Protein AF-A0A847YAA7-F1 (afdb_monomer_lite)

pLDDT: mean 71.03, std 25.68, range [24.06, 97.75]

Secondary structure (DSSP, 8-state):
-----------------SSHHHHHHHHHHHHHHHHSS-GGG----EEEEEEEEPP---S----HHHH-SS---S-------------TT----S---PPPHHHHHHHHHHHHHHHHHHHHH---EEEEEEEEETTEEEEEEEE-

Radius of gyration: 17.89 Å; chains: 1; bounding box: 41×43×52 Å

Structure (mmCIF, N/CA/C/O backbone):
data_AF-A0A847YAA7-F1
#
_entry.id   AF-A0A847YAA7-F1
#
loop_
_atom_site.group_PDB
_atom_site.id
_atom_site.type_symbol
_atom_site.label_atom_id
_atom_site.label_alt_id
_atom_site.label_comp_id
_atom_site.label_asym_id
_atom_site.label_entity_id
_atom_site.label_seq_id
_atom_site.pdbx_PDB_ins_code
_atom_site.Cartn_x
_atom_site.Cartn_y
_atom_site.Cartn_z
_atom_site.occupancy
_atom_site.B_iso_or_equiv
_atom_site.auth_seq_id
_atom_site.auth_comp_id
_atom_site.auth_asym_id
_atom_site.auth_atom_id
_atom_site.pdbx_PDB_model_num
ATOM 1 N N . ME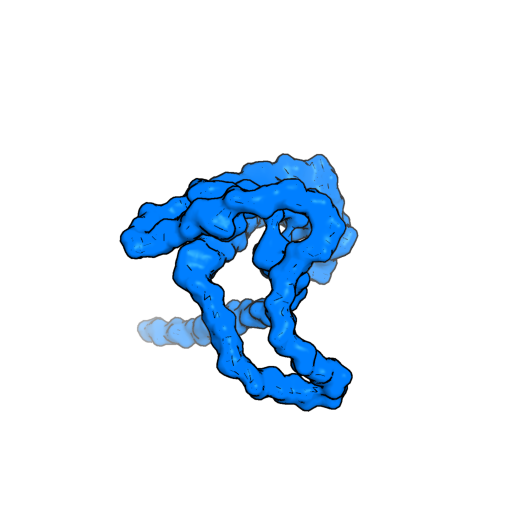T A 1 1 ? 5.261 -29.455 28.610 1.00 38.25 1 MET A N 1
ATOM 2 C CA . MET A 1 1 ? 4.381 -29.920 27.521 1.00 38.25 1 MET A CA 1
ATOM 3 C C . MET A 1 1 ? 3.957 -28.674 26.778 1.00 38.25 1 MET A C 1
ATOM 5 O O . MET A 1 1 ? 3.487 -27.759 27.439 1.00 38.25 1 MET A O 1
ATOM 9 N N . PHE A 1 2 ? 4.255 -28.576 25.488 1.00 29.44 2 PHE A N 1
ATOM 10 C CA . PHE A 1 2 ? 3.849 -27.444 24.661 1.00 29.44 2 PHE A CA 1
ATOM 11 C C . PHE A 1 2 ? 3.042 -27.984 23.486 1.00 29.44 2 PHE A C 1
ATOM 13 O O . PHE A 1 2 ? 3.309 -29.083 22.999 1.00 29.44 2 PHE A O 1
ATOM 20 N N . GLU A 1 3 ? 2.035 -27.219 23.103 1.00 33.38 3 GLU A N 1
ATOM 21 C CA . GLU A 1 3 ? 1.156 -27.470 21.974 1.00 33.38 3 GLU A CA 1
ATOM 22 C C . GLU A 1 3 ? 1.471 -26.396 20.938 1.00 33.38 3 GLU A C 1
ATOM 24 O O . GLU A 1 3 ? 1.531 -25.209 21.266 1.00 33.38 3 GLU A O 1
ATOM 29 N N . VAL A 1 4 ? 1.757 -26.820 19.711 1.00 46.53 4 VAL A N 1
ATOM 30 C CA . VAL A 1 4 ? 1.890 -25.902 18.582 1.00 46.53 4 VAL A CA 1
ATOM 31 C C . VAL A 1 4 ? 0.484 -25.675 18.057 1.00 46.53 4 VAL A C 1
ATOM 33 O O . VAL A 1 4 ? -0.157 -26.612 17.589 1.00 46.53 4 VAL A O 1
ATOM 36 N N . ILE A 1 5 ? 0.008 -24.442 18.185 1.00 40.22 5 ILE A N 1
ATOM 37 C CA . ILE A 1 5 ? -1.260 -24.006 17.607 1.00 40.22 5 ILE A CA 1
ATOM 38 C C . ILE A 1 5 ? -1.028 -23.765 16.109 1.00 40.22 5 ILE A C 1
ATOM 40 O O . ILE A 1 5 ? 0.001 -23.209 15.713 1.00 40.22 5 ILE A O 1
ATOM 44 N N . ASP A 1 6 ? -1.979 -24.226 15.300 1.00 43.19 6 ASP A N 1
ATOM 45 C CA . ASP A 1 6 ? -1.992 -24.136 13.841 1.00 43.19 6 ASP A CA 1
ATOM 46 C C . ASP A 1 6 ? -1.665 -22.717 13.337 1.00 43.19 6 ASP A C 1
ATOM 48 O O . ASP A 1 6 ? -2.256 -21.730 13.775 1.00 43.19 6 ASP A O 1
ATOM 52 N N . HIS A 1 7 ? -0.725 -22.621 12.394 1.00 54.31 7 HIS A N 1
ATOM 53 C CA . HIS A 1 7 ? -0.316 -21.388 11.701 1.00 54.31 7 HIS A CA 1
ATOM 54 C C . HIS A 1 7 ? -1.242 -21.048 10.512 1.00 54.31 7 HIS A C 1
ATOM 56 O O . HIS A 1 7 ? -0.829 -20.405 9.554 1.00 54.31 7 HIS A O 1
ATOM 62 N N . THR A 1 8 ? -2.503 -21.481 10.522 1.00 46.12 8 THR A N 1
ATOM 63 C CA . THR A 1 8 ? -3.432 -21.302 9.393 1.00 46.12 8 THR A CA 1
ATOM 64 C C . THR A 1 8 ? -4.100 -19.923 9.404 1.00 46.12 8 THR A C 1
ATOM 66 O O . THR A 1 8 ? -5.313 -19.819 9.580 1.00 46.12 8 THR A O 1
ATOM 69 N N . ALA A 1 9 ? -3.312 -18.860 9.233 1.00 48.81 9 ALA A N 1
ATOM 70 C CA . ALA A 1 9 ? -3.803 -17.488 9.048 1.00 48.81 9 ALA A CA 1
ATOM 71 C C . ALA A 1 9 ? -3.503 -16.927 7.646 1.00 48.81 9 ALA A C 1
ATOM 73 O O . ALA A 1 9 ? -3.635 -15.726 7.420 1.00 48.81 9 ALA A O 1
ATOM 74 N N . ASP A 1 10 ? -3.132 -17.777 6.688 1.00 63.91 10 ASP A N 1
ATOM 75 C CA . ASP A 1 10 ? -2.823 -17.337 5.329 1.00 63.91 10 ASP A CA 1
ATOM 76 C C . ASP A 1 10 ? -4.116 -17.133 4.527 1.00 63.91 10 ASP A C 1
ATOM 78 O O . ASP A 1 10 ? -4.528 -17.961 3.709 1.00 63.91 10 ASP A O 1
ATOM 82 N N . ILE A 1 11 ? -4.794 -16.010 4.773 1.00 68.00 11 ILE A N 1
ATOM 83 C CA . ILE A 1 11 ? -5.797 -15.502 3.839 1.00 68.00 11 ILE A CA 1
ATOM 84 C C . ILE A 1 11 ? -5.038 -14.904 2.654 1.00 68.00 11 ILE A C 1
ATOM 86 O O . ILE A 1 11 ? -4.415 -13.851 2.750 1.00 68.00 11 ILE A O 1
ATOM 90 N N . GLY A 1 12 ? -5.085 -15.597 1.519 1.00 70.75 12 GLY A N 1
ATOM 91 C CA . GLY A 1 12 ? -4.521 -15.109 0.266 1.00 70.75 12 GLY A CA 1
ATOM 92 C C . GLY A 1 12 ? -5.502 -14.207 -0.481 1.00 70.75 12 GLY A C 1
ATOM 93 O O . GLY A 1 12 ? -6.637 -14.603 -0.753 1.00 70.75 12 GLY A O 1
ATOM 94 N N . LEU A 1 13 ? -5.051 -13.020 -0.885 1.00 75.94 13 LEU A N 1
ATOM 95 C CA . LEU A 1 13 ? -5.795 -12.147 -1.790 1.00 75.94 13 LEU A CA 1
ATOM 96 C C . LEU A 1 13 ? -5.439 -12.458 -3.245 1.00 75.94 13 LEU A C 1
ATOM 98 O O . LEU A 1 13 ? -4.269 -12.534 -3.619 1.00 75.94 13 LEU A O 1
ATOM 102 N N . ARG A 1 14 ? -6.459 -12.600 -4.099 1.00 82.31 14 ARG A N 1
ATOM 103 C CA . ARG A 1 14 ? -6.277 -12.625 -5.555 1.00 82.31 14 ARG A CA 1
ATOM 104 C C . ARG A 1 14 ? -6.695 -11.282 -6.128 1.00 82.31 14 ARG A C 1
ATOM 106 O O . ARG A 1 14 ? -7.883 -11.033 -6.306 1.00 82.31 14 ARG A O 1
ATOM 113 N N . ILE A 1 15 ? -5.707 -10.471 -6.472 1.00 83.25 15 ILE A N 1
ATOM 114 C CA . ILE A 1 15 ? -5.918 -9.128 -7.004 1.00 83.25 15 ILE A CA 1
ATOM 115 C C . ILE A 1 15 ? -5.824 -9.137 -8.530 1.00 83.25 15 ILE A C 1
ATOM 117 O O . ILE A 1 15 ? -5.032 -9.872 -9.127 1.00 83.25 15 ILE A O 1
ATOM 121 N N . ARG A 1 16 ? -6.659 -8.324 -9.178 1.00 81.88 16 ARG A N 1
ATOM 122 C CA . ARG A 1 16 ? -6.606 -8.062 -10.618 1.00 81.88 16 ARG A CA 1
ATOM 123 C C . ARG A 1 16 ? -6.685 -6.560 -10.831 1.00 81.88 16 ARG A C 1
ATOM 125 O O . ARG A 1 16 ? -7.594 -5.929 -10.316 1.00 81.88 16 ARG A O 1
ATOM 132 N N . ALA A 1 17 ? -5.784 -6.024 -11.641 1.00 83.25 17 ALA A N 1
ATOM 133 C CA . ALA A 1 17 ? -5.772 -4.613 -11.996 1.00 83.25 17 ALA A CA 1
ATOM 134 C C . ALA A 1 17 ? -5.331 -4.425 -13.451 1.00 83.25 17 ALA A C 1
ATOM 136 O O . ALA A 1 17 ? -4.700 -5.303 -14.044 1.00 83.25 17 ALA A O 1
ATOM 137 N N . ALA A 1 18 ? -5.674 -3.274 -14.031 1.00 83.25 18 ALA A N 1
ATOM 138 C CA . ALA A 1 18 ? -5.286 -2.921 -15.398 1.00 83.25 18 ALA A CA 1
ATOM 139 C C . ALA A 1 18 ? -3.832 -2.423 -15.507 1.00 83.25 18 ALA A C 1
ATOM 141 O O . ALA A 1 18 ? -3.268 -2.412 -16.603 1.00 83.25 18 ALA A O 1
ATOM 142 N N . THR A 1 19 ? -3.237 -1.997 -14.390 1.00 84.69 19 THR A N 1
ATOM 143 C CA . THR A 1 19 ? -1.860 -1.496 -14.301 1.00 84.69 19 THR A CA 1
ATOM 144 C C . THR A 1 19 ? -1.183 -2.018 -13.038 1.00 84.69 19 THR A C 1
ATOM 146 O O . THR A 1 19 ? -1.855 -2.489 -12.117 1.00 84.69 19 THR A O 1
ATOM 149 N N . LEU A 1 20 ? 0.148 -1.938 -12.991 1.00 85.75 20 LEU A N 1
ATOM 150 C CA . LEU A 1 20 ? 0.922 -2.359 -11.826 1.00 85.75 20 LEU A CA 1
ATOM 151 C C . LEU A 1 20 ? 0.655 -1.448 -10.619 1.00 85.75 20 LEU A C 1
ATOM 153 O O . LEU A 1 20 ? 0.517 -1.935 -9.505 1.00 85.75 20 LEU A O 1
ATOM 157 N N . GLU A 1 21 ? 0.489 -0.142 -10.836 1.00 89.19 21 GLU A N 1
ATOM 158 C CA . GLU A 1 21 ? 0.103 0.801 -9.781 1.00 89.19 21 GLU A CA 1
ATOM 159 C C . GLU A 1 21 ? -1.269 0.442 -9.214 1.00 89.19 21 GLU A C 1
ATOM 161 O O . GLU A 1 21 ? -1.452 0.419 -7.999 1.00 89.19 21 GLU A O 1
ATOM 166 N N . GLY A 1 22 ? -2.221 0.113 -10.095 1.00 87.62 22 GLY A N 1
ATOM 167 C CA . GLY A 1 22 ? -3.537 -0.366 -9.693 1.00 87.62 22 GLY A CA 1
ATOM 168 C C . GLY A 1 22 ? -3.439 -1.661 -8.891 1.00 87.62 22 GLY A C 1
ATOM 169 O O . GLY A 1 22 ? -4.140 -1.813 -7.905 1.00 87.62 22 GLY A O 1
ATOM 170 N N . LEU A 1 23 ? -2.522 -2.568 -9.240 1.00 90.25 23 LEU A N 1
ATOM 171 C CA . LEU A 1 23 ? -2.322 -3.810 -8.487 1.00 90.25 23 LEU A CA 1
ATOM 172 C C . LEU A 1 23 ? -1.944 -3.529 -7.025 1.00 90.25 23 LEU A C 1
ATOM 174 O O . LEU A 1 23 ? -2.480 -4.172 -6.128 1.00 90.25 23 LEU A O 1
ATOM 178 N N . PHE A 1 24 ? -1.058 -2.560 -6.784 1.00 94.12 24 PHE A N 1
ATOM 179 C CA . PHE A 1 24 ? -0.623 -2.173 -5.437 1.00 94.12 24 PHE A CA 1
ATOM 180 C C . PHE A 1 24 ? -1.727 -1.448 -4.655 1.00 94.12 24 PHE A C 1
ATOM 182 O O . PHE A 1 24 ? -1.842 -1.628 -3.442 1.00 94.12 24 PHE A O 1
ATOM 189 N N . GLN A 1 25 ? -2.544 -0.646 -5.344 1.00 95.44 25 GLN A N 1
ATOM 190 C CA . GLN A 1 25 ? -3.697 0.041 -4.751 1.00 95.44 25 GLN A CA 1
ATOM 191 C C . GLN A 1 25 ? -4.770 -0.965 -4.315 1.00 95.44 25 GLN A C 1
ATOM 193 O O . GLN A 1 25 ? -5.170 -0.973 -3.154 1.00 95.44 25 GLN A O 1
ATOM 198 N N . GLU A 1 26 ? -5.163 -1.867 -5.213 1.00 93.94 26 GLU A N 1
ATOM 199 C CA . GLU A 1 26 ? -6.170 -2.904 -4.959 1.00 93.94 26 GLU A CA 1
ATOM 200 C C . GLU A 1 26 ? -5.689 -3.927 -3.916 1.00 93.94 26 GLU A C 1
ATOM 202 O O . GLU A 1 26 ? -6.482 -4.444 -3.132 1.00 93.94 26 GLU A O 1
ATOM 207 N N . ALA A 1 27 ? -4.383 -4.214 -3.861 1.00 92.75 27 ALA A N 1
ATOM 208 C CA . ALA A 1 27 ? -3.810 -5.053 -2.811 1.00 92.75 27 ALA A CA 1
ATOM 209 C C . ALA A 1 27 ? -3.925 -4.400 -1.426 1.00 92.75 27 ALA A C 1
ATOM 211 O O . ALA A 1 27 ? -4.289 -5.080 -0.467 1.00 92.75 27 ALA A O 1
ATOM 212 N N . ALA A 1 28 ? -3.657 -3.093 -1.325 1.00 95.06 28 ALA A N 1
ATOM 213 C CA . ALA A 1 28 ? -3.816 -2.353 -0.077 1.00 95.06 28 ALA A CA 1
ATOM 214 C C . ALA A 1 28 ? -5.287 -2.292 0.357 1.00 95.06 28 ALA A C 1
ATOM 216 O O . ALA A 1 28 ? -5.595 -2.582 1.512 1.00 95.06 28 ALA A O 1
ATOM 217 N N . GLU A 1 29 ? -6.202 -1.991 -0.566 1.00 94.44 29 GLU A N 1
ATOM 218 C CA . GLU A 1 29 ? -7.641 -1.993 -0.288 1.00 94.44 29 GLU A CA 1
ATOM 219 C C . GLU A 1 29 ? -8.132 -3.379 0.152 1.00 94.44 29 GLU A C 1
ATOM 221 O O . GLU A 1 29 ? -8.778 -3.511 1.194 1.00 94.44 29 GLU A O 1
ATOM 226 N N . GLY A 1 30 ? -7.748 -4.427 -0.583 1.00 91.56 30 GLY A N 1
ATOM 227 C CA . GLY A 1 30 ? -8.048 -5.815 -0.243 1.00 91.56 30 GLY A CA 1
ATOM 228 C C . GLY A 1 30 ? -7.549 -6.191 1.150 1.00 91.56 30 GLY A C 1
ATOM 229 O O . GLY A 1 30 ? -8.296 -6.783 1.926 1.00 91.56 30 GLY A O 1
ATOM 230 N N . MET A 1 31 ? -6.324 -5.800 1.502 1.00 92.81 31 MET A N 1
ATOM 231 C CA . MET A 1 31 ? -5.770 -6.023 2.835 1.00 92.81 31 MET A CA 1
ATOM 232 C C . MET A 1 31 ? -6.612 -5.336 3.916 1.00 92.81 31 MET A C 1
ATOM 234 O O . MET A 1 31 ? -7.026 -5.999 4.863 1.00 92.81 31 MET A O 1
ATOM 238 N N . PHE A 1 32 ? -6.927 -4.045 3.770 1.00 93.62 32 PHE A N 1
ATOM 239 C CA . PHE A 1 32 ? -7.737 -3.333 4.764 1.00 93.62 32 PHE A CA 1
ATOM 240 C C . PHE A 1 32 ? -9.159 -3.885 4.880 1.00 93.62 32 PHE A C 1
ATOM 242 O O . PHE A 1 32 ? -9.670 -3.978 5.993 1.00 93.62 32 PHE A O 1
ATOM 249 N N . SER A 1 33 ? -9.766 -4.347 3.782 1.00 90.75 33 SER A N 1
ATOM 250 C CA . SER A 1 33 ? -11.081 -5.007 3.815 1.00 90.75 33 SER A CA 1
ATOM 251 C C . SER A 1 33 ? -11.119 -6.291 4.654 1.00 90.75 33 SER A C 1
ATOM 253 O O . SER A 1 33 ? -12.189 -6.700 5.093 1.00 90.75 33 SER A O 1
ATOM 255 N N . LEU A 1 34 ? -9.966 -6.931 4.889 1.00 89.56 34 LEU A N 1
ATOM 256 C CA . LEU A 1 34 ? -9.857 -8.094 5.774 1.00 89.56 34 LEU A CA 1
ATOM 257 C C . LEU A 1 34 ? -9.641 -7.696 7.240 1.00 89.56 34 LEU A C 1
ATOM 259 O O . LEU A 1 34 ? -9.889 -8.500 8.137 1.00 89.56 34 LEU A O 1
ATOM 263 N N . LEU A 1 35 ? -9.147 -6.480 7.485 1.00 89.38 35 LEU A N 1
ATOM 264 C CA . LEU A 1 35 ? -8.807 -5.982 8.818 1.00 89.38 35 LEU A CA 1
ATOM 265 C C . LEU A 1 35 ? -9.980 -5.283 9.509 1.00 89.38 35 LEU A C 1
ATOM 267 O O . LEU A 1 35 ? -10.011 -5.232 10.739 1.00 89.38 35 LEU A O 1
ATOM 271 N N . VAL A 1 36 ? -10.926 -4.735 8.741 1.00 90.50 36 VAL A N 1
ATOM 272 C CA . VAL A 1 36 ? -12.090 -4.008 9.267 1.00 90.50 36 VAL A CA 1
ATOM 273 C C . VAL A 1 36 ? -13.406 -4.599 8.776 1.00 90.50 36 VAL A C 1
ATOM 275 O O . VAL A 1 36 ? -13.467 -5.207 7.715 1.00 90.50 36 VAL A O 1
ATOM 278 N N . GLU A 1 37 ? -14.474 -4.401 9.552 1.00 88.69 37 GLU A N 1
ATOM 279 C CA . GLU A 1 37 ? -15.809 -4.922 9.225 1.00 88.69 37 GLU A CA 1
ATOM 280 C C . GLU A 1 37 ? -16.408 -4.252 7.981 1.00 88.69 37 GLU A C 1
ATOM 282 O O . GLU A 1 37 ? -16.974 -4.932 7.128 1.00 88.69 37 GLU A O 1
ATOM 287 N N . ASP A 1 38 ? -16.266 -2.927 7.862 1.00 90.69 38 ASP A N 1
ATOM 288 C CA . ASP A 1 38 ? -16.790 -2.169 6.726 1.00 90.69 38 ASP A CA 1
ATOM 289 C C . ASP A 1 38 ? -15.878 -0.993 6.353 1.00 90.69 38 ASP A C 1
ATOM 291 O O . ASP A 1 38 ? -15.894 0.074 6.975 1.00 90.69 38 ASP A O 1
ATOM 295 N N . LEU A 1 39 ? -15.107 -1.182 5.281 1.00 90.19 39 LEU A N 1
ATOM 296 C CA . LEU A 1 39 ? -14.186 -0.175 4.758 1.00 90.19 39 LEU A CA 1
ATOM 297 C C . LEU A 1 39 ? -14.906 1.049 4.163 1.00 90.19 39 LEU A C 1
ATOM 299 O O . LEU A 1 39 ? -14.320 2.125 4.063 1.00 90.19 39 LEU A O 1
ATOM 303 N N . THR A 1 40 ? -16.185 0.927 3.791 1.00 90.56 40 THR A N 1
ATOM 304 C CA . THR A 1 40 ? -16.957 2.035 3.203 1.00 90.56 40 THR A CA 1
ATOM 305 C C . THR A 1 40 ? -17.310 3.117 4.221 1.00 90.56 40 THR A C 1
ATOM 307 O O . THR A 1 40 ? -17.605 4.252 3.841 1.00 90.56 40 THR A O 1
ATOM 310 N N . THR A 1 41 ? -17.245 2.781 5.511 1.00 93.38 41 THR A N 1
ATOM 311 C CA . THR A 1 41 ? -17.500 3.718 6.611 1.00 93.38 41 THR A CA 1
ATOM 312 C C . THR A 1 41 ? -16.326 4.653 6.885 1.00 93.38 41 THR A C 1
ATOM 314 O O . THR A 1 41 ? -16.542 5.735 7.431 1.00 93.38 41 THR A O 1
ATOM 317 N N . VAL A 1 42 ? -15.119 4.266 6.460 1.00 94.38 42 VAL A N 1
ATOM 318 C CA . VAL A 1 42 ? -13.872 4.993 6.708 1.00 94.38 42 VAL A CA 1
ATOM 319 C C . VAL A 1 42 ? -13.850 6.298 5.920 1.00 94.38 42 VAL A C 1
ATOM 321 O O . VAL A 1 42 ? -14.024 6.324 4.697 1.00 94.38 42 VAL A O 1
ATOM 324 N N . ARG A 1 43 ? -13.603 7.415 6.594 1.00 93.69 43 ARG A N 1
ATOM 325 C CA . ARG A 1 43 ? -13.526 8.727 5.942 1.00 93.69 43 ARG A CA 1
ATOM 326 C C . ARG A 1 43 ? -12.118 9.035 5.457 1.00 93.69 43 ARG A C 1
ATOM 328 O O . ARG A 1 43 ? -11.127 8.649 6.049 1.00 93.69 43 ARG A O 1
ATOM 335 N N . GLU A 1 44 ? -12.023 9.777 4.359 1.00 95.62 44 GLU A N 1
ATOM 336 C CA . GLU A 1 44 ? -10.742 10.217 3.790 1.00 95.62 44 GLU A CA 1
ATOM 337 C C . GLU A 1 44 ? -10.316 11.577 4.374 1.00 95.62 44 GLU A C 1
ATOM 339 O O . GLU A 1 44 ? -10.084 12.534 3.633 1.00 95.62 44 GLU A O 1
ATOM 344 N N . GLU A 1 45 ? -10.284 11.697 5.703 1.00 93.81 45 GLU A N 1
ATOM 345 C CA . GLU A 1 45 ? -10.021 12.974 6.392 1.00 93.81 45 GLU A CA 1
ATOM 346 C C . GLU A 1 45 ? -8.523 13.277 6.511 1.00 93.81 45 GLU A C 1
ATO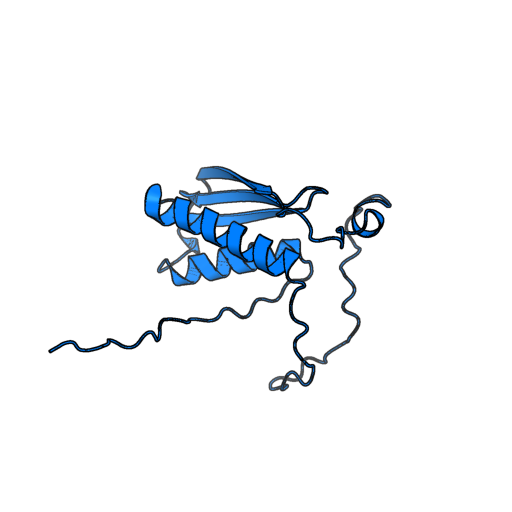M 348 O O . GLU A 1 45 ? -8.101 14.431 6.402 1.00 93.81 45 GLU A O 1
ATOM 353 N N . THR A 1 46 ? -7.711 12.236 6.674 1.00 94.00 46 THR A N 1
ATOM 354 C CA . THR A 1 46 ? -6.264 12.326 6.839 1.00 94.00 46 THR A CA 1
ATOM 355 C C . THR A 1 46 ? -5.563 11.675 5.655 1.00 94.00 46 THR A C 1
ATOM 357 O O . THR A 1 46 ? -5.890 10.563 5.246 1.00 94.00 46 THR A O 1
ATOM 360 N N . ALA A 1 47 ? -4.570 12.373 5.104 1.00 95.12 47 ALA A N 1
ATOM 361 C CA . ALA A 1 47 ? -3.717 11.870 4.035 1.00 95.12 47 ALA A CA 1
ATOM 362 C C . ALA A 1 47 ? -2.304 11.622 4.563 1.00 95.12 47 ALA A C 1
ATOM 364 O O . ALA A 1 47 ? -1.719 12.501 5.201 1.00 95.12 47 ALA A O 1
ATOM 365 N N . VAL A 1 48 ? -1.735 10.464 4.243 1.00 93.38 48 VAL A N 1
ATOM 366 C CA . VAL A 1 48 ? -0.349 10.126 4.572 1.00 93.38 48 VAL A CA 1
ATOM 367 C C . VAL A 1 48 ? 0.406 9.783 3.295 1.00 93.38 48 VAL A C 1
ATOM 369 O O . VAL A 1 48 ? -0.078 9.018 2.462 1.00 93.38 48 VAL A O 1
ATOM 372 N N . SER A 1 49 ? 1.595 10.364 3.147 1.00 93.88 49 SER A N 1
ATOM 373 C CA . SER A 1 49 ? 2.558 9.992 2.114 1.00 93.88 49 SER A CA 1
ATOM 374 C C . SER A 1 49 ? 3.517 8.924 2.634 1.00 93.88 49 SER A C 1
ATOM 376 O O . SER A 1 49 ? 4.010 9.027 3.757 1.00 93.88 49 SER A O 1
ATOM 378 N N . VAL A 1 50 ? 3.810 7.946 1.787 1.00 90.62 50 VAL A N 1
ATOM 379 C CA . VAL A 1 50 ? 4.740 6.846 2.041 1.00 90.62 50 VAL A CA 1
ATOM 380 C C . VAL A 1 50 ? 5.732 6.790 0.887 1.00 90.62 50 VAL A C 1
ATOM 382 O O . VAL A 1 50 ? 5.343 6.886 -0.278 1.00 90.62 50 VAL A O 1
ATOM 385 N N . GLU A 1 51 ? 7.010 6.626 1.202 1.00 91.88 51 GLU A N 1
ATOM 386 C CA . GLU A 1 51 ? 8.066 6.449 0.210 1.00 91.88 51 GLU A CA 1
ATOM 387 C C . GLU A 1 51 ? 8.840 5.179 0.540 1.00 91.88 51 GLU A C 1
ATOM 389 O O . GLU A 1 51 ? 9.355 5.040 1.647 1.00 91.88 51 GLU A O 1
ATOM 394 N N . ILE A 1 52 ? 8.914 4.262 -0.422 1.00 89.75 52 ILE A N 1
ATOM 395 C CA . ILE A 1 52 ? 9.651 3.005 -0.299 1.00 89.75 52 ILE A CA 1
ATOM 396 C C . ILE A 1 52 ? 10.761 3.020 -1.343 1.00 89.75 52 ILE A C 1
ATOM 398 O O . ILE A 1 52 ? 10.503 3.183 -2.539 1.00 89.75 52 ILE A O 1
ATOM 402 N N . ALA A 1 53 ? 12.005 2.863 -0.898 1.00 86.12 53 ALA A N 1
ATOM 403 C CA . ALA A 1 53 ? 13.132 2.690 -1.800 1.00 86.12 53 ALA A CA 1
ATOM 404 C C . ALA A 1 53 ? 13.145 1.250 -2.324 1.00 86.12 53 ALA A C 1
ATOM 406 O O . ALA A 1 53 ? 13.023 0.311 -1.542 1.00 86.12 53 ALA A O 1
ATOM 407 N N . ALA A 1 54 ? 13.340 1.066 -3.629 1.00 77.31 54 ALA A N 1
ATOM 408 C CA . ALA A 1 54 ? 13.697 -0.251 -4.140 1.00 77.31 54 ALA A CA 1
ATOM 409 C C . ALA A 1 54 ? 15.085 -0.607 -3.580 1.00 77.31 54 ALA A C 1
ATOM 411 O O . ALA A 1 54 ? 16.026 0.177 -3.734 1.00 77.31 54 ALA A O 1
ATOM 412 N N . GLY A 1 55 ? 15.204 -1.745 -2.888 1.00 63.34 55 GLY A N 1
ATOM 413 C CA . GLY A 1 55 ? 16.472 -2.218 -2.325 1.00 63.34 55 GLY A CA 1
ATOM 414 C C . GLY A 1 55 ? 17.588 -2.316 -3.374 1.00 63.34 55 GLY A C 1
ATOM 415 O O . GLY A 1 55 ? 17.320 -2.338 -4.576 1.00 63.34 55 GLY A O 1
ATOM 416 N N . GLU A 1 56 ? 18.850 -2.347 -2.917 1.00 47.31 56 GLU A N 1
ATOM 417 C CA . GLU A 1 56 ? 20.045 -2.389 -3.772 1.00 47.31 56 GLU A CA 1
ATOM 418 C C . GLU A 1 56 ? 19.895 -3.484 -4.835 1.00 47.31 56 GLU A C 1
ATOM 420 O O . GLU A 1 56 ? 19.925 -4.681 -4.547 1.00 47.31 56 GLU A O 1
ATOM 425 N N . ILE A 1 57 ? 19.661 -3.046 -6.072 1.00 42.94 57 ILE A N 1
ATOM 426 C CA . ILE A 1 57 ? 19.345 -3.919 -7.193 1.00 42.94 57 ILE A CA 1
ATOM 427 C C . ILE A 1 57 ? 20.564 -4.809 -7.413 1.00 42.94 57 ILE A C 1
ATOM 429 O O . ILE A 1 57 ? 21.598 -4.334 -7.887 1.00 42.94 57 ILE A O 1
ATOM 433 N N . ALA A 1 58 ? 20.467 -6.094 -7.074 1.00 32.31 58 ALA A N 1
ATOM 434 C CA . ALA A 1 58 ? 21.472 -7.076 -7.444 1.00 32.31 58 ALA A CA 1
ATOM 435 C C . ALA A 1 58 ? 21.555 -7.127 -8.980 1.00 32.31 58 ALA A C 1
ATOM 437 O O . ALA A 1 58 ? 20.791 -7.826 -9.632 1.00 32.31 58 ALA A O 1
ATOM 438 N N . ALA A 1 59 ? 22.450 -6.316 -9.552 1.00 31.69 59 ALA A N 1
ATOM 439 C CA . ALA A 1 59 ? 22.927 -6.333 -10.935 1.00 31.69 59 ALA A CA 1
ATOM 440 C C . ALA A 1 59 ? 21.868 -6.644 -12.018 1.00 31.69 59 ALA A C 1
ATOM 442 O O . ALA A 1 59 ? 22.116 -7.423 -12.938 1.00 31.69 59 ALA A O 1
ATOM 443 N N . GLY A 1 60 ? 20.701 -6.007 -11.931 1.00 35.94 60 GLY A N 1
ATOM 444 C CA . GLY A 1 60 ? 19.602 -6.170 -12.879 1.00 35.94 60 GLY A CA 1
ATOM 445 C C . GLY A 1 60 ? 18.640 -5.001 -12.763 1.00 35.94 60 GLY A C 1
ATOM 446 O O . GLY A 1 60 ? 17.506 -5.180 -12.339 1.00 35.94 60 GLY A O 1
ATOM 447 N N . GLY A 1 61 ? 19.143 -3.793 -13.042 1.00 34.41 61 GLY A N 1
ATOM 448 C CA . GLY A 1 61 ? 18.385 -2.547 -12.949 1.00 34.41 61 GLY A CA 1
ATOM 449 C C . GLY A 1 61 ? 16.999 -2.656 -13.581 1.00 34.41 61 GLY A C 1
ATOM 450 O O . GLY A 1 61 ? 16.856 -3.240 -14.655 1.00 34.41 61 GLY A O 1
ATOM 451 N N . ILE A 1 62 ? 16.000 -2.042 -12.942 1.00 43.34 62 ILE A N 1
ATOM 452 C CA . ILE A 1 62 ? 14.805 -1.561 -13.644 1.00 43.34 62 ILE A CA 1
ATOM 453 C C . ILE A 1 62 ? 15.317 -0.725 -14.812 1.00 43.34 62 ILE A C 1
ATOM 455 O O . ILE A 1 62 ? 15.901 0.341 -14.617 1.00 43.34 62 ILE A O 1
ATOM 459 N N . ALA A 1 63 ? 15.238 -1.283 -16.019 1.00 37.66 63 ALA A N 1
ATOM 460 C CA . ALA A 1 63 ? 15.828 -0.659 -17.183 1.00 37.66 63 ALA A CA 1
ATOM 461 C C . ALA A 1 63 ? 15.184 0.720 -17.351 1.00 37.66 63 ALA A C 1
ATOM 463 O O . ALA A 1 63 ? 13.962 0.830 -17.427 1.00 37.66 63 ALA A O 1
ATOM 464 N N . GLU A 1 64 ? 15.998 1.772 -17.452 1.00 37.66 64 GLU A N 1
ATOM 465 C CA . GLU A 1 64 ? 15.537 3.141 -17.729 1.00 37.66 64 GLU A CA 1
ATOM 466 C C . GLU A 1 64 ? 14.628 3.212 -18.981 1.00 37.66 64 GLU A C 1
ATOM 468 O O . GLU A 1 64 ? 13.837 4.143 -19.127 1.00 37.66 64 GLU A O 1
ATOM 473 N N . SER A 1 65 ? 14.657 2.188 -19.848 1.00 39.25 65 SER A N 1
ATOM 474 C CA . SER A 1 65 ? 13.741 2.011 -20.980 1.00 39.25 65 SER A CA 1
ATOM 475 C C . SER A 1 65 ? 12.280 1.707 -20.614 1.00 39.25 65 SER A C 1
ATOM 477 O O . SER A 1 65 ? 11.426 1.845 -21.485 1.00 39.25 65 SER A O 1
ATOM 479 N N . GLU A 1 66 ? 11.969 1.291 -19.382 1.00 44.34 66 GLU A N 1
ATOM 480 C CA . GLU A 1 66 ? 10.582 1.156 -18.898 1.00 44.34 66 GLU A CA 1
ATOM 481 C C . GLU A 1 66 ? 10.049 2.456 -18.271 1.00 44.34 66 GLU A C 1
ATOM 483 O O . GLU A 1 66 ? 8.837 2.629 -18.175 1.00 44.34 66 GLU A O 1
ATOM 488 N N . ILE A 1 67 ? 10.932 3.395 -17.902 1.00 45.97 67 ILE A N 1
ATOM 489 C CA . ILE A 1 67 ? 10.562 4.623 -17.174 1.00 45.97 67 ILE A CA 1
ATOM 490 C C . ILE A 1 67 ? 10.622 5.880 -18.066 1.00 45.97 67 ILE A C 1
ATOM 492 O O . ILE A 1 67 ? 9.935 6.859 -17.780 1.00 45.97 67 ILE A O 1
ATOM 496 N N . ALA A 1 68 ? 11.360 5.884 -19.184 1.00 32.28 68 ALA A N 1
ATOM 497 C CA . ALA A 1 68 ? 11.536 7.098 -19.988 1.00 32.28 68 ALA A CA 1
ATOM 498 C C . ALA A 1 68 ? 11.300 6.914 -21.498 1.00 32.28 68 ALA A C 1
ATOM 500 O O . ALA A 1 68 ? 12.244 6.811 -22.279 1.00 32.28 68 ALA A O 1
ATOM 501 N N . ALA A 1 69 ? 10.032 6.999 -21.924 1.00 30.58 69 ALA A N 1
ATOM 502 C CA . ALA A 1 69 ? 9.656 7.615 -23.202 1.00 30.58 69 ALA A CA 1
ATOM 503 C C . ALA A 1 69 ? 8.159 7.983 -23.255 1.00 30.58 69 ALA A C 1
ATOM 505 O O . ALA A 1 69 ? 7.311 7.144 -23.546 1.00 30.58 69 ALA A O 1
ATOM 506 N N . GLY A 1 70 ? 7.873 9.280 -23.107 1.00 28.14 70 GLY A N 1
ATOM 507 C CA . GLY A 1 70 ? 6.709 9.921 -23.723 1.00 28.14 70 GLY A CA 1
ATOM 508 C C . GLY A 1 70 ? 5.490 10.077 -22.820 1.00 28.14 70 GLY A C 1
ATOM 509 O O . GLY A 1 70 ? 5.075 9.142 -22.151 1.00 28.14 70 GLY A O 1
ATOM 510 N N . GLU A 1 71 ? 4.943 11.294 -22.827 1.00 28.88 71 GLU A N 1
ATOM 511 C CA . GLU A 1 71 ? 3.575 11.662 -22.448 1.00 28.88 71 GLU A CA 1
ATOM 512 C C . GLU A 1 71 ? 2.702 10.493 -21.966 1.00 28.88 71 GLU A C 1
ATOM 514 O O . GLU A 1 71 ? 2.184 9.715 -22.769 1.00 28.88 71 GLU A O 1
ATOM 519 N N . ILE A 1 72 ? 2.442 10.417 -20.657 1.00 38.16 72 ILE A N 1
ATOM 520 C CA . ILE A 1 72 ? 1.318 9.623 -20.154 1.00 38.16 72 ILE A CA 1
ATOM 521 C C . ILE A 1 72 ? 0.045 10.428 -20.441 1.00 38.16 72 ILE A C 1
ATOM 523 O O . ILE A 1 72 ? -0.603 10.991 -19.561 1.00 38.16 72 ILE A O 1
ATOM 527 N N . THR A 1 73 ? -0.291 10.539 -21.726 1.00 24.06 73 THR A N 1
ATOM 528 C CA . THR A 1 73 ? -1.660 10.783 -22.152 1.00 24.06 73 THR A CA 1
ATOM 529 C C . THR A 1 73 ? -2.445 9.539 -21.758 1.00 24.06 73 THR A C 1
ATOM 531 O O . THR A 1 73 ? -2.047 8.417 -22.078 1.00 24.06 73 THR A O 1
ATOM 534 N N . ALA A 1 74 ? -3.541 9.736 -21.029 1.00 31.39 74 ALA A N 1
ATOM 535 C CA . ALA A 1 74 ? -4.489 8.687 -20.684 1.00 31.39 74 ALA A CA 1
ATOM 536 C C . ALA A 1 74 ? -4.718 7.742 -21.881 1.00 31.39 74 ALA A C 1
ATOM 538 O O . ALA A 1 74 ? -5.184 8.186 -22.929 1.00 31.39 74 ALA A O 1
ATOM 539 N N . GLY A 1 75 ? -4.383 6.452 -21.745 1.00 30.94 75 GLY A N 1
ATOM 540 C CA . GLY A 1 75 ? -4.812 5.452 -22.730 1.00 30.94 75 GLY A CA 1
ATOM 541 C C . GLY A 1 75 ? -3.819 4.395 -23.215 1.00 30.94 75 GLY A C 1
ATOM 542 O O . GLY A 1 75 ? -4.137 3.728 -24.198 1.00 30.94 75 GLY A O 1
ATOM 543 N N . ARG A 1 76 ? -2.669 4.152 -22.574 1.00 25.34 76 ARG A N 1
ATOM 544 C CA . ARG A 1 76 ? -1.884 2.936 -22.869 1.00 25.34 76 ARG A CA 1
ATOM 545 C C . ARG A 1 76 ? -1.669 2.088 -21.628 1.00 25.34 76 ARG A C 1
ATOM 547 O O . ARG A 1 76 ? -0.640 2.155 -20.973 1.00 25.34 76 ARG A O 1
ATOM 554 N N . GLY A 1 77 ? -2.687 1.281 -21.336 1.00 29.72 77 GLY A N 1
ATOM 555 C CA . GLY A 1 77 ? -2.563 0.158 -20.421 1.00 29.72 77 GLY A CA 1
ATOM 556 C C . GLY A 1 77 ? -1.453 -0.788 -20.870 1.00 29.72 77 GLY A C 1
ATOM 557 O O . GLY A 1 77 ? -1.214 -0.968 -22.069 1.00 29.72 77 GLY A O 1
ATOM 558 N N . PHE A 1 78 ? -0.801 -1.404 -19.887 1.00 31.84 78 PHE A N 1
ATOM 559 C CA . PHE A 1 78 ? -0.002 -2.601 -20.092 1.00 31.84 78 PHE A CA 1
ATOM 560 C C . PHE A 1 78 ? -0.883 -3.613 -20.830 1.00 31.84 78 PHE A C 1
ATOM 562 O O . PHE A 1 78 ? -1.830 -4.174 -20.277 1.00 31.84 78 PHE A O 1
ATOM 569 N N . ALA A 1 79 ? -0.627 -3.809 -22.121 1.00 30.16 79 ALA A N 1
ATOM 570 C CA . ALA A 1 79 ? -1.316 -4.823 -22.891 1.00 30.16 79 ALA A CA 1
ATOM 571 C C . ALA A 1 79 ? -0.745 -6.187 -22.488 1.00 30.16 79 ALA A C 1
ATOM 573 O O . ALA A 1 79 ? 0.099 -6.750 -23.183 1.00 30.16 79 ALA A O 1
ATOM 574 N N . LEU A 1 80 ? -1.259 -6.750 -21.392 1.00 34.53 80 LEU A N 1
ATOM 575 C CA . LEU A 1 80 ? -1.371 -8.198 -21.236 1.00 34.53 80 LEU A CA 1
ATOM 576 C C . LEU A 1 80 ? -2.316 -8.682 -22.341 1.00 34.53 80 LEU A C 1
ATOM 578 O O . LEU A 1 80 ? -3.514 -8.884 -22.152 1.00 34.53 80 LEU A O 1
ATOM 582 N N . ARG A 1 81 ? -1.789 -8.759 -23.567 1.00 33.16 81 ARG A N 1
ATOM 583 C CA . ARG A 1 81 ? -2.528 -9.216 -24.736 1.00 33.16 81 ARG A CA 1
ATOM 584 C C . ARG A 1 81 ? -2.548 -10.737 -24.726 1.00 33.16 81 ARG A C 1
ATOM 586 O O . ARG A 1 81 ? -1.922 -11.389 -25.547 1.00 33.16 81 ARG A O 1
ATOM 593 N N . GLU A 1 82 ? -3.340 -11.282 -23.820 1.00 35.38 82 GLU A N 1
ATOM 594 C CA . GLU A 1 82 ? -3.977 -12.568 -24.030 1.00 35.38 82 GLU A CA 1
ATOM 595 C C . GLU A 1 82 ? -5.434 -12.410 -23.605 1.00 35.38 82 GLU A C 1
ATOM 597 O O . GLU A 1 82 ? -5.756 -12.243 -22.430 1.00 35.38 82 GLU A O 1
ATOM 602 N N . ARG A 1 83 ? -6.329 -12.356 -24.599 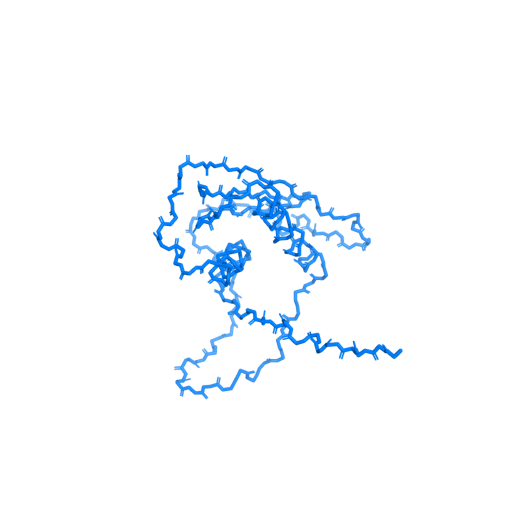1.00 32.69 83 ARG A N 1
ATOM 603 C CA . ARG A 1 83 ? -7.772 -12.441 -24.371 1.00 32.69 83 ARG A CA 1
ATOM 604 C C . ARG A 1 83 ? -8.047 -13.809 -23.752 1.00 32.69 83 ARG A C 1
ATOM 606 O O . ARG A 1 83 ? -8.329 -14.756 -24.479 1.00 32.69 83 ARG A O 1
ATOM 613 N N . VAL A 1 84 ? -8.003 -13.908 -22.431 1.00 40.09 84 VAL A N 1
ATOM 614 C CA . VAL A 1 84 ? -8.639 -15.022 -21.735 1.00 40.09 84 VAL A CA 1
ATOM 615 C C . VAL A 1 84 ? -10.128 -14.708 -21.754 1.00 40.09 84 VAL A C 1
ATOM 617 O O . VAL A 1 84 ? -10.598 -13.785 -21.090 1.00 40.09 84 VAL A O 1
ATOM 620 N N . GLY A 1 85 ? -10.846 -15.394 -22.643 1.00 32.44 85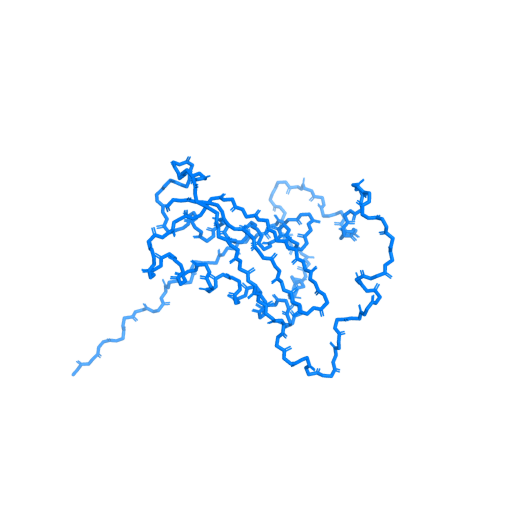 GLY A N 1
ATOM 621 C CA . GLY A 1 85 ? -12.290 -15.267 -22.770 1.00 32.44 85 GLY A CA 1
ATOM 622 C C . GLY A 1 85 ? -12.955 -15.504 -21.418 1.00 32.44 85 GLY A C 1
ATOM 623 O O . GLY A 1 85 ? -12.705 -16.516 -20.770 1.00 32.44 85 GLY A O 1
ATOM 624 N N . LEU A 1 86 ? -13.792 -14.557 -21.002 1.00 35.78 86 LEU A N 1
ATOM 625 C CA . LEU A 1 86 ? -14.646 -14.689 -19.829 1.00 35.78 86 LEU A CA 1
ATOM 626 C C . LEU A 1 86 ? -15.768 -15.679 -20.166 1.00 35.78 86 LEU A C 1
ATOM 628 O O . LEU A 1 86 ? -16.840 -15.291 -20.621 1.00 35.78 86 LEU A O 1
ATOM 632 N N . GLY A 1 87 ? -15.478 -16.968 -20.014 1.00 30.95 87 GLY A N 1
ATOM 633 C CA . GLY A 1 87 ? -16.491 -17.989 -19.785 1.00 30.95 87 GLY A CA 1
ATOM 634 C C . GLY A 1 87 ? -16.699 -18.108 -18.281 1.00 30.95 87 GLY A C 1
ATOM 635 O O . GLY A 1 87 ? -15.731 -18.299 -17.540 1.00 30.95 87 GLY A O 1
ATOM 636 N N . GLU A 1 88 ? -17.938 -17.958 -17.824 1.00 43.12 88 GLU A N 1
ATOM 637 C CA . GLU A 1 88 ? -18.308 -18.244 -16.439 1.00 43.12 88 GLU A CA 1
ATOM 638 C C . GLU A 1 88 ? -17.885 -19.688 -16.110 1.00 43.12 88 GLU A C 1
ATOM 640 O O . GLU A 1 88 ? -18.344 -20.637 -16.743 1.00 43.12 88 GLU A O 1
ATOM 645 N N . GLY A 1 89 ? -16.930 -19.844 -15.184 1.00 43.44 89 GLY A N 1
ATOM 646 C CA . GLY A 1 89 ? -16.355 -21.141 -14.793 1.00 43.44 89 GLY A CA 1
ATOM 647 C C . GLY A 1 89 ? -14.988 -21.510 -15.396 1.00 43.44 89 GLY A C 1
ATOM 648 O O . GLY A 1 89 ? -14.586 -22.665 -15.298 1.00 43.44 89 GLY A O 1
ATOM 649 N N . GLY A 1 90 ? -14.260 -20.576 -16.018 1.00 32.06 90 GLY A N 1
ATOM 650 C CA . GLY A 1 90 ? -12.968 -20.853 -16.661 1.00 32.06 90 GLY A CA 1
ATOM 651 C C . GLY A 1 90 ? -11.786 -21.022 -15.698 1.00 32.06 90 GLY A C 1
ATOM 652 O O . GLY A 1 90 ? -11.284 -20.048 -15.135 1.00 32.06 90 GLY A O 1
ATOM 653 N N . GLU A 1 91 ? -11.296 -22.254 -15.572 1.00 37.78 91 GLU A N 1
ATOM 654 C CA . GLU A 1 91 ? -9.979 -22.581 -15.022 1.00 37.78 91 GLU A CA 1
ATOM 655 C C . GLU A 1 91 ? -8.894 -21.761 -15.739 1.00 37.78 91 GLU A C 1
ATOM 657 O O . GLU A 1 91 ? -8.785 -21.772 -16.969 1.00 37.78 91 GLU A O 1
ATOM 662 N N . VAL A 1 92 ? -8.114 -20.996 -14.972 1.00 46.72 92 VAL A N 1
ATOM 663 C CA . VAL A 1 92 ? -7.071 -20.109 -15.501 1.00 46.72 92 VAL A CA 1
ATOM 664 C C . VAL A 1 92 ? -5.889 -20.979 -15.940 1.00 46.72 92 VAL A C 1
ATOM 666 O O . VAL A 1 92 ? -4.936 -21.170 -15.194 1.00 46.72 92 VAL A O 1
ATOM 669 N N . SER A 1 93 ? -5.966 -21.565 -17.136 1.00 38.44 93 SER A N 1
ATOM 670 C CA . SER A 1 93 ? -4.923 -22.435 -17.703 1.00 38.44 93 SER A CA 1
ATOM 671 C C . SER A 1 93 ? -3.768 -21.621 -18.304 1.00 38.44 93 SER A C 1
ATOM 673 O O . SER A 1 93 ? -3.434 -21.713 -19.481 1.00 38.44 93 SER A O 1
ATOM 675 N N . GLY A 1 94 ? -3.164 -20.779 -17.473 1.00 44.34 94 GLY A N 1
ATOM 676 C CA . GLY A 1 94 ? -1.889 -20.129 -17.734 1.00 44.34 94 GLY A CA 1
ATOM 677 C C . GLY A 1 94 ? -1.081 -20.193 -16.451 1.00 44.34 94 GLY A C 1
ATOM 678 O O . GLY A 1 94 ? -1.617 -19.895 -15.384 1.00 44.34 94 GLY A O 1
ATOM 679 N N . VAL A 1 95 ? 0.185 -20.614 -16.528 1.00 44.09 95 VAL A N 1
ATOM 680 C CA . VAL A 1 95 ? 1.075 -20.584 -15.358 1.00 44.09 95 VAL A CA 1
ATOM 681 C C . VAL A 1 95 ? 1.061 -19.146 -14.834 1.00 44.09 95 VAL A C 1
ATOM 683 O O . VAL A 1 95 ? 1.418 -18.248 -15.605 1.00 44.09 95 VAL A O 1
ATOM 686 N N . PRO A 1 96 ? 0.607 -18.889 -13.591 1.00 51.09 96 PRO A N 1
ATOM 687 C CA . PRO A 1 96 ? 0.604 -17.540 -13.056 1.00 51.09 96 PRO A CA 1
ATOM 688 C C . PRO A 1 96 ? 2.039 -17.028 -13.123 1.00 51.09 96 PRO A C 1
ATOM 690 O O . PRO A 1 96 ? 2.945 -17.605 -12.519 1.00 51.09 96 PRO A O 1
ATOM 693 N N . LYS A 1 97 ? 2.266 -15.991 -13.934 1.00 58.50 97 LYS A N 1
ATOM 694 C CA . LYS A 1 97 ? 3.565 -15.332 -13.968 1.00 58.50 97 LYS A CA 1
ATOM 695 C C . LYS A 1 97 ? 3.755 -14.679 -12.609 1.00 58.50 97 LYS A C 1
ATOM 697 O O . LYS A 1 97 ? 3.000 -13.780 -12.247 1.00 58.50 97 LYS A O 1
ATOM 702 N N . ARG A 1 98 ? 4.734 -15.189 -11.868 1.00 69.38 98 ARG A N 1
ATOM 703 C CA . ARG A 1 98 ? 5.228 -14.586 -10.636 1.00 69.38 98 ARG A CA 1
ATOM 704 C C . ARG A 1 98 ? 5.682 -13.153 -10.935 1.00 69.38 98 ARG A C 1
ATOM 706 O O . ARG A 1 98 ? 6.225 -12.903 -12.017 1.00 69.38 98 ARG A O 1
ATOM 713 N N . LEU A 1 99 ? 5.426 -12.229 -10.012 1.00 74.62 99 LEU A N 1
ATOM 714 C CA . LEU A 1 99 ? 6.008 -10.894 -10.101 1.00 74.62 99 LEU A CA 1
ATOM 715 C C . LEU A 1 99 ? 7.537 -11.034 -9.984 1.00 74.62 99 LEU A C 1
ATOM 717 O O . LEU A 1 99 ? 8.009 -11.871 -9.225 1.00 74.62 99 LEU A O 1
ATOM 721 N N . PRO A 1 100 ? 8.342 -10.284 -10.750 1.00 81.94 100 PRO A N 1
ATOM 722 C CA . PRO A 1 100 ? 9.779 -10.240 -10.492 1.00 81.94 100 PRO A CA 1
ATOM 723 C C . PRO A 1 100 ? 10.063 -9.853 -9.032 1.00 81.94 100 PRO A C 1
ATOM 725 O O . PRO A 1 100 ? 9.343 -9.011 -8.499 1.00 81.94 100 PRO A O 1
ATOM 728 N N . ASP A 1 101 ? 11.115 -10.415 -8.429 1.00 79.44 101 ASP A N 1
ATOM 729 C CA . ASP A 1 101 ? 11.428 -10.278 -6.992 1.00 79.44 101 ASP A CA 1
ATOM 730 C C . ASP A 1 101 ? 11.399 -8.817 -6.508 1.00 79.44 101 ASP A C 1
ATOM 732 O O . ASP A 1 101 ? 10.774 -8.510 -5.503 1.00 79.44 101 ASP A O 1
ATOM 736 N N . VAL A 1 102 ? 11.938 -7.883 -7.301 1.00 82.19 102 VAL A N 1
ATOM 737 C CA . VAL A 1 102 ? 11.923 -6.435 -7.001 1.00 82.19 102 VAL A CA 1
ATOM 738 C C . VAL A 1 102 ? 10.507 -5.893 -6.757 1.00 82.19 102 VAL A C 1
ATOM 740 O O . VAL A 1 102 ? 10.304 -5.036 -5.901 1.00 82.19 102 VAL A O 1
ATOM 743 N N . TRP A 1 103 ? 9.515 -6.370 -7.510 1.00 87.06 103 TRP A N 1
ATOM 744 C CA . TRP A 1 103 ? 8.122 -5.956 -7.345 1.00 87.06 103 TRP A CA 1
ATOM 745 C C . TRP A 1 103 ? 7.429 -6.692 -6.198 1.00 87.06 103 TRP A C 1
ATOM 747 O O . TRP A 1 103 ? 6.528 -6.114 -5.595 1.00 87.06 103 TRP A O 1
ATOM 757 N N . GLU A 1 104 ? 7.823 -7.936 -5.899 1.00 86.50 104 GLU A N 1
ATOM 758 C CA . GLU A 1 104 ? 7.347 -8.655 -4.707 1.00 86.50 104 GLU A CA 1
ATOM 759 C C . GLU A 1 104 ? 7.825 -7.948 -3.436 1.00 86.50 104 GLU A C 1
ATOM 761 O O . GLU A 1 104 ? 7.004 -7.666 -2.565 1.00 86.50 104 GLU A O 1
ATOM 766 N N . ASP A 1 105 ? 9.104 -7.574 -3.386 1.00 86.25 105 ASP A N 1
ATOM 767 C CA . ASP A 1 105 ? 9.708 -6.842 -2.272 1.00 86.25 105 ASP A CA 1
ATOM 768 C C . ASP A 1 105 ? 9.055 -5.464 -2.098 1.00 86.25 105 ASP A C 1
ATOM 770 O O . ASP A 1 105 ? 8.609 -5.117 -1.006 1.00 86.25 105 ASP A O 1
ATOM 774 N N . LEU A 1 106 ? 8.889 -4.696 -3.184 1.00 90.31 106 LEU A N 1
ATOM 775 C CA . LEU A 1 106 ? 8.205 -3.399 -3.121 1.00 90.31 106 LEU A CA 1
ATOM 776 C C . LEU A 1 106 ? 6.746 -3.521 -2.669 1.00 90.31 106 LEU A C 1
ATOM 778 O O . LEU A 1 106 ? 6.259 -2.652 -1.946 1.00 90.31 106 LEU A O 1
ATOM 782 N N . LEU A 1 107 ? 6.027 -4.557 -3.115 1.00 90.75 107 LEU A N 1
ATOM 783 C CA . LEU A 1 107 ? 4.643 -4.785 -2.700 1.00 90.75 107 LEU A CA 1
ATOM 784 C C . LEU A 1 107 ? 4.577 -5.163 -1.223 1.00 90.75 107 LEU A C 1
ATOM 786 O O . LEU A 1 107 ? 3.735 -4.637 -0.497 1.00 90.75 107 LEU A O 1
ATOM 790 N N . HIS A 1 108 ? 5.465 -6.056 -0.790 1.00 91.44 108 HIS A N 1
ATOM 791 C CA . HIS A 1 108 ? 5.600 -6.440 0.604 1.00 91.44 108 HIS A CA 1
ATOM 792 C C . HIS A 1 108 ? 5.854 -5.211 1.481 1.00 91.44 108 HIS A C 1
ATOM 794 O O . HIS A 1 108 ? 5.102 -4.976 2.423 1.00 91.44 108 HIS A O 1
ATOM 800 N N . ASP A 1 109 ? 6.846 -4.391 1.136 1.00 92.94 109 ASP A N 1
ATOM 801 C CA . ASP A 1 109 ? 7.235 -3.222 1.925 1.00 92.94 109 ASP A CA 1
ATOM 802 C C . ASP A 1 109 ? 6.140 -2.149 1.946 1.00 92.94 109 ASP A C 1
ATOM 804 O O . ASP A 1 109 ? 5.865 -1.559 2.990 1.00 92.94 109 ASP A O 1
ATOM 808 N N . TRP A 1 110 ? 5.449 -1.942 0.821 1.00 95.00 110 TRP A N 1
ATOM 809 C CA . TRP A 1 110 ? 4.282 -1.063 0.745 1.00 95.00 110 TRP A CA 1
ATOM 810 C C . TRP A 1 110 ? 3.164 -1.496 1.701 1.00 95.00 110 TRP A C 1
ATOM 812 O O . TRP A 1 110 ? 2.660 -0.681 2.476 1.00 95.00 110 TRP A O 1
ATOM 822 N N . LEU A 1 111 ? 2.776 -2.774 1.670 1.00 94.38 111 LEU A N 1
ATOM 823 C CA . LEU A 1 111 ? 1.721 -3.297 2.540 1.00 94.38 111 LEU A CA 1
ATOM 824 C C . LEU A 1 111 ? 2.161 -3.317 4.008 1.00 94.38 111 LEU A C 1
ATOM 826 O O . LEU A 1 111 ? 1.378 -2.954 4.886 1.00 94.38 111 LEU A O 1
ATOM 830 N N . ALA A 1 112 ? 3.414 -3.684 4.278 1.00 92.88 112 ALA A N 1
ATOM 831 C CA . ALA A 1 112 ? 3.983 -3.697 5.619 1.00 92.88 112 ALA A CA 1
ATOM 832 C C . ALA A 1 112 ? 3.983 -2.296 6.246 1.00 92.88 112 ALA A C 1
ATOM 834 O O . ALA A 1 112 ? 3.558 -2.145 7.390 1.00 92.88 112 ALA A O 1
ATOM 835 N N . GLU A 1 113 ? 4.378 -1.262 5.500 1.00 93.94 113 GLU A N 1
ATOM 836 C CA . GLU A 1 113 ? 4.364 0.115 6.002 1.00 93.94 113 GLU A CA 1
ATOM 837 C C . GLU A 1 113 ? 2.937 0.573 6.343 1.00 93.94 113 GLU A C 1
ATOM 839 O O . GLU A 1 113 ? 2.701 1.139 7.412 1.00 93.94 113 GLU A O 1
ATOM 844 N N . LEU A 1 114 ? 1.948 0.257 5.498 1.00 94.25 114 LEU A N 1
ATOM 845 C CA . LEU A 1 114 ? 0.539 0.544 5.792 1.00 94.25 114 LEU A CA 1
ATOM 846 C C . LEU A 1 114 ? 0.037 -0.191 7.044 1.00 94.25 114 LEU A C 1
ATOM 848 O O . LEU A 1 114 ? -0.683 0.399 7.854 1.00 94.25 114 LEU A O 1
ATOM 852 N N . LEU A 1 115 ? 0.436 -1.452 7.237 1.00 93.19 115 LEU A N 1
ATOM 853 C CA . LEU A 1 115 ? 0.115 -2.220 8.444 1.00 93.19 115 LEU A CA 1
ATOM 854 C C . LEU A 1 115 ? 0.757 -1.622 9.695 1.00 93.19 115 LEU A C 1
ATOM 856 O O . LEU A 1 115 ? 0.118 -1.580 10.745 1.00 93.19 115 LEU A O 1
ATOM 860 N N . VAL A 1 116 ? 1.984 -1.105 9.591 1.00 90.81 116 VAL A N 1
ATOM 861 C CA . VAL A 1 116 ? 2.630 -0.375 10.689 1.00 90.81 116 VAL A CA 1
ATOM 862 C C . VAL A 1 116 ? 1.809 0.859 11.060 1.00 90.81 116 VAL A C 1
ATOM 864 O O . VAL A 1 116 ? 1.603 1.122 12.245 1.00 90.81 116 VAL A O 1
ATOM 867 N N . MET A 1 117 ? 1.286 1.607 10.084 1.00 92.25 117 MET A N 1
ATOM 868 C CA . MET A 1 117 ? 0.410 2.749 10.370 1.00 92.25 117 MET A CA 1
ATOM 869 C C . MET A 1 117 ? -0.891 2.329 11.060 1.00 92.25 117 MET A C 1
ATOM 871 O O . MET A 1 117 ? -1.337 3.000 11.995 1.00 92.25 117 MET A O 1
ATOM 875 N N . PHE A 1 118 ? -1.482 1.219 10.625 1.00 93.19 118 PHE A N 1
ATOM 876 C CA . PHE A 1 118 ? -2.681 0.662 11.239 1.00 93.19 118 PHE A CA 1
ATOM 877 C C . PHE A 1 118 ? -2.440 0.242 12.691 1.00 93.19 118 PHE A C 1
ATOM 879 O O . PHE A 1 118 ? -3.173 0.662 13.586 1.00 93.19 118 PHE A O 1
ATOM 886 N N . ASP A 1 119 ? -1.386 -0.524 12.957 1.00 92.69 119 ASP A N 1
ATOM 887 C CA . ASP A 1 119 ? -1.118 -1.040 14.299 1.00 92.69 119 ASP A CA 1
ATOM 888 C C . ASP A 1 119 ? -0.618 0.058 15.253 1.00 92.69 119 ASP A C 1
ATOM 890 O O . ASP A 1 119 ? -1.156 0.243 16.350 1.00 92.69 119 ASP A O 1
ATOM 894 N N . ALA A 1 120 ? 0.360 0.859 14.815 1.00 91.62 120 ALA A N 1
ATOM 895 C CA . ALA A 1 120 ? 1.013 1.850 15.666 1.00 91.62 120 ALA A CA 1
ATOM 896 C C . ALA A 1 120 ? 0.212 3.150 15.816 1.00 91.62 120 ALA A C 1
ATOM 898 O O . ALA A 1 120 ? 0.283 3.797 16.863 1.00 91.62 120 ALA A O 1
ATOM 899 N N . ARG A 1 121 ? -0.522 3.569 14.774 1.00 92.12 121 ARG A N 1
ATOM 900 C CA . ARG A 1 121 ? -1.245 4.856 14.750 1.00 92.12 121 ARG A CA 1
ATOM 901 C C . ARG A 1 121 ? -2.760 4.708 14.683 1.00 92.12 121 ARG A C 1
ATOM 903 O O . ARG A 1 121 ? -3.435 5.729 14.715 1.00 92.12 121 ARG A O 1
ATOM 910 N N . ARG A 1 122 ? -3.290 3.477 14.639 1.00 94.12 122 ARG A N 1
ATOM 911 C CA . ARG A 1 122 ? -4.735 3.195 14.528 1.00 94.12 122 ARG A CA 1
ATOM 912 C C . ARG A 1 122 ? -5.386 3.830 13.298 1.00 94.12 122 ARG A C 1
ATOM 914 O O . ARG A 1 122 ? -6.582 4.076 13.315 1.00 94.12 122 ARG A O 1
ATOM 921 N N . MET A 1 123 ? -4.594 4.043 12.247 1.00 95.38 123 MET A N 1
ATOM 922 C CA . MET A 1 123 ? -5.047 4.592 10.971 1.00 95.38 123 MET A CA 1
ATOM 923 C C . MET A 1 123 ? -5.654 3.492 10.103 1.00 95.38 123 MET A C 1
ATOM 925 O O . MET A 1 123 ? -4.999 2.479 9.853 1.00 95.38 123 MET A O 1
ATOM 929 N N . VAL A 1 124 ? -6.856 3.707 9.579 1.00 96.25 124 VAL A N 1
ATOM 930 C CA . VAL A 1 124 ? -7.453 2.827 8.563 1.00 96.25 124 VAL A CA 1
ATOM 931 C C . VAL A 1 124 ? -7.562 3.590 7.256 1.00 96.25 124 VAL A C 1
ATOM 933 O O . VAL A 1 124 ? -8.100 4.691 7.226 1.00 96.25 124 VAL A O 1
ATOM 936 N N . PHE A 1 125 ? -7.078 3.007 6.160 1.00 96.62 125 PHE A N 1
ATOM 937 C CA . PHE A 1 125 ? -7.081 3.657 4.851 1.00 96.62 125 PHE A CA 1
ATOM 938 C C . PHE A 1 125 ? -8.050 2.980 3.892 1.00 96.62 125 PHE A C 1
ATOM 940 O O . PHE A 1 125 ? -8.096 1.755 3.824 1.00 96.62 125 PHE A O 1
ATOM 947 N N . ARG A 1 126 ? -8.774 3.780 3.101 1.00 94.62 126 ARG A N 1
ATOM 948 C CA . ARG A 1 126 ? -9.704 3.269 2.079 1.00 94.62 126 ARG A CA 1
ATOM 949 C C . ARG A 1 126 ? -9.408 3.709 0.651 1.00 94.62 126 ARG A C 1
ATOM 951 O O . ARG A 1 126 ? -10.050 3.233 -0.274 1.00 94.62 126 ARG A O 1
ATOM 958 N N . ARG A 1 127 ? -8.491 4.658 0.460 1.00 94.81 127 ARG A N 1
ATOM 959 C CA . ARG A 1 127 ? -8.081 5.120 -0.870 1.00 94.81 127 ARG A CA 1
ATOM 960 C C . ARG A 1 127 ? -6.572 5.191 -0.946 1.00 94.81 127 ARG A C 1
ATOM 962 O O . ARG A 1 127 ? -5.930 5.644 0.002 1.00 94.81 127 ARG A O 1
ATOM 969 N N . PHE A 1 128 ? -6.037 4.810 -2.101 1.00 96.31 128 PHE A N 1
ATOM 970 C CA . PHE A 1 128 ? -4.606 4.752 -2.362 1.00 96.31 128 PHE A CA 1
ATOM 971 C C . PHE A 1 128 ? -4.281 5.340 -3.740 1.00 96.31 128 PHE A C 1
ATOM 973 O O . PHE A 1 128 ? -5.050 5.199 -4.685 1.00 96.31 128 PHE A O 1
ATOM 980 N N . ASP A 1 129 ? -3.140 6.011 -3.856 1.00 96.38 129 ASP A N 1
ATOM 981 C CA . ASP A 1 129 ? -2.526 6.447 -5.117 1.00 96.38 129 ASP A CA 1
ATOM 982 C C . ASP A 1 129 ? -1.073 5.996 -5.050 1.00 96.38 129 ASP A C 1
ATOM 984 O O . ASP A 1 129 ? -0.374 6.312 -4.087 1.00 96.38 129 ASP A O 1
ATOM 988 N N . VAL A 1 130 ? -0.646 5.219 -6.037 1.00 93.81 130 VAL A N 1
ATOM 989 C CA . VAL A 1 130 ? 0.698 4.649 -6.103 1.00 93.81 130 VAL A CA 1
ATOM 990 C C . VAL A 1 130 ? 1.335 5.081 -7.407 1.00 93.81 130 VAL A C 1
ATOM 992 O O . VAL A 1 130 ? 0.706 5.018 -8.463 1.00 93.81 130 VAL A O 1
ATOM 995 N N . ARG A 1 131 ? 2.597 5.498 -7.331 1.00 92.19 131 ARG A N 1
ATOM 996 C CA . ARG A 1 131 ? 3.423 5.837 -8.487 1.00 92.19 131 ARG A CA 1
ATOM 997 C C . ARG A 1 131 ? 4.807 5.246 -8.317 1.00 92.19 131 ARG A C 1
ATOM 999 O O . ARG A 1 131 ? 5.436 5.428 -7.276 1.00 92.19 131 ARG A O 1
ATOM 1006 N N . PHE A 1 132 ? 5.295 4.591 -9.359 1.00 89.00 132 PHE A N 1
ATOM 1007 C CA . PHE A 1 132 ? 6.670 4.120 -9.393 1.00 89.00 132 PHE A CA 1
ATOM 1008 C C . PHE A 1 132 ? 7.605 5.219 -9.880 1.00 89.00 132 PHE A C 1
ATOM 1010 O O . PHE A 1 132 ? 7.267 6.028 -10.747 1.00 89.00 132 PHE A O 1
ATOM 1017 N N . THR A 1 133 ? 8.794 5.245 -9.300 1.00 85.56 133 THR A N 1
ATOM 1018 C CA . THR A 1 133 ? 9.880 6.149 -9.665 1.00 85.56 133 THR A CA 1
ATOM 1019 C C . THR A 1 133 ? 11.114 5.326 -10.021 1.00 85.56 133 THR A C 1
ATOM 1021 O O . THR A 1 133 ? 11.160 4.117 -9.802 1.00 85.56 133 THR A O 1
ATOM 1024 N N . ALA A 1 134 ? 12.155 5.979 -10.543 1.00 77.56 134 ALA A N 1
ATOM 1025 C CA . ALA A 1 134 ? 13.426 5.313 -10.838 1.00 77.56 134 ALA A CA 1
ATOM 1026 C C . ALA A 1 134 ? 14.106 4.699 -9.598 1.00 77.56 134 ALA A C 1
ATOM 1028 O O . ALA A 1 134 ? 15.022 3.897 -9.741 1.00 77.56 134 ALA A O 1
ATOM 1029 N N . THR A 1 135 ? 13.683 5.084 -8.392 1.00 79.69 135 THR A N 1
ATOM 1030 C CA . THR A 1 135 ? 14.302 4.672 -7.127 1.00 79.69 135 THR A CA 1
ATOM 1031 C C . THR A 1 135 ? 13.363 3.871 -6.226 1.00 79.69 135 THR A C 1
ATOM 1033 O O . THR A 1 135 ? 13.757 3.538 -5.112 1.00 79.69 135 THR A O 1
ATOM 1036 N N . GLY A 1 136 ? 12.134 3.567 -6.662 1.00 88.19 136 GLY A N 1
ATOM 1037 C CA . GLY A 1 136 ? 11.172 2.799 -5.868 1.00 88.19 136 GLY A CA 1
ATOM 1038 C C . GLY A 1 136 ? 9.719 3.220 -6.074 1.00 88.19 136 GLY A C 1
ATOM 1039 O O . GLY A 1 136 ? 9.253 3.356 -7.206 1.00 88.19 136 GLY A O 1
ATOM 1040 N N . LEU A 1 137 ? 8.996 3.403 -4.970 1.00 91.19 137 LEU A N 1
ATOM 1041 C CA . LEU A 1 137 ? 7.559 3.671 -4.933 1.00 91.19 137 LEU A CA 1
ATOM 1042 C C . LEU A 1 137 ? 7.251 4.915 -4.094 1.00 91.19 137 LEU A C 1
ATOM 1044 O O . LEU A 1 137 ? 7.761 5.085 -2.987 1.00 91.19 137 LEU A O 1
ATOM 1048 N N . GLN A 1 138 ? 6.357 5.758 -4.609 1.00 93.06 138 GLN A N 1
ATOM 1049 C CA . GLN A 1 138 ? 5.687 6.814 -3.856 1.00 93.06 138 GLN A CA 1
ATOM 1050 C 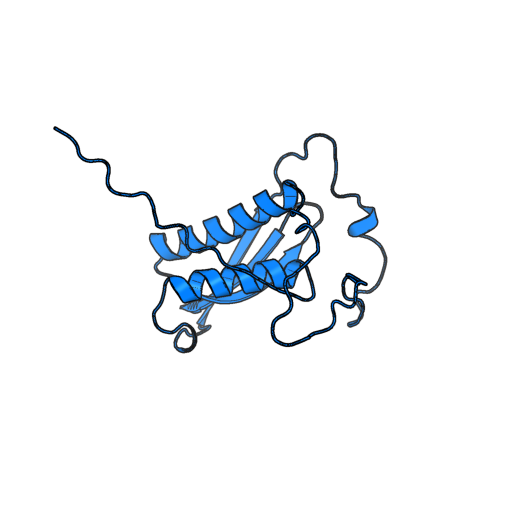C . GLN A 1 138 ? 4.197 6.491 -3.751 1.00 93.06 138 GLN A C 1
ATOM 1052 O O . GLN A 1 138 ? 3.505 6.350 -4.761 1.00 93.06 138 GLN A O 1
ATOM 1057 N N . GLY A 1 139 ? 3.709 6.390 -2.519 1.00 94.06 139 GLY A N 1
ATOM 1058 C CA . GLY A 1 139 ? 2.322 6.107 -2.188 1.00 94.06 139 GLY A CA 1
ATOM 1059 C C . GLY A 1 139 ? 1.670 7.263 -1.435 1.00 94.06 139 GLY A C 1
ATOM 1060 O O . GLY A 1 139 ? 2.303 7.946 -0.630 1.00 94.06 139 GLY A O 1
ATOM 1061 N N . ARG A 1 140 ? 0.377 7.475 -1.665 1.00 96.88 140 ARG A N 1
ATOM 1062 C CA . ARG A 1 140 ? -0.494 8.244 -0.771 1.00 96.88 140 ARG A CA 1
ATOM 1063 C C . ARG A 1 140 ? -1.674 7.393 -0.354 1.00 96.88 14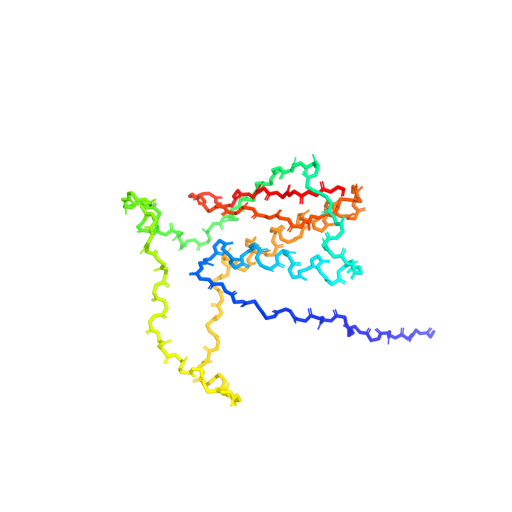0 ARG A C 1
ATOM 1065 O O . ARG A 1 140 ? -2.290 6.754 -1.202 1.00 96.88 140 ARG A O 1
ATOM 1072 N N . ALA A 1 141 ? -1.991 7.432 0.932 1.00 96.62 141 ALA A N 1
ATOM 1073 C CA . ALA A 1 141 ? -3.126 6.744 1.525 1.00 96.62 141 ALA A CA 1
ATOM 1074 C C . ALA A 1 141 ? -4.039 7.754 2.234 1.00 96.62 141 ALA A C 1
ATOM 1076 O O . ALA A 1 141 ? -3.548 8.674 2.894 1.00 96.62 141 ALA A O 1
ATOM 1077 N N . TRP A 1 142 ? -5.357 7.596 2.085 1.00 97.75 142 TRP A N 1
ATOM 1078 C CA . TRP A 1 142 ? -6.365 8.446 2.728 1.00 97.75 142 TRP A CA 1
ATOM 1079 C C . TRP A 1 142 ? -7.284 7.634 3.633 1.00 97.75 142 TRP A C 1
ATOM 1081 O O . TRP A 1 142 ? -7.754 6.559 3.245 1.00 97.75 142 TRP A O 1
ATOM 1091 N N . GLY A 1 143 ? -7.531 8.164 4.828 1.00 96.31 143 GLY A N 1
ATOM 1092 C CA . GLY A 1 143 ? -8.179 7.442 5.914 1.00 96.31 143 GLY A CA 1
ATOM 1093 C C . GLY A 1 143 ? -8.441 8.301 7.147 1.00 96.31 143 GLY A C 1
ATOM 1094 O O . GLY A 1 143 ? -8.250 9.520 7.110 1.00 96.31 143 GLY A O 1
ATOM 1095 N N . GLU A 1 144 ? -8.846 7.651 8.232 1.00 93.31 144 GLU A N 1
ATOM 1096 C CA . GLU A 1 144 ? -9.062 8.252 9.556 1.00 93.31 144 GLU A CA 1
ATOM 1097 C C . GLU A 1 144 ? -8.464 7.396 10.678 1.00 93.31 144 GLU A C 1
ATOM 1099 O O . GLU A 1 144 ? -8.133 6.210 10.416 1.00 93.31 144 GLU A O 1
#

Foldseek 3Di:
DDDDDDPPPPPDDDDDDQALQRRLFRVLQVVLVVVDVDLVPWDQPDKDKDDDFQPDPPPDAPPCVVVDDDDPPPDDTPPPPDCPDPDPPDDPPDDPDDDPPSSVVLSVVSNVVVVCCCVVVVWRFNGKGWDADSGGIMMMTGGD

Sequence (144 aa):
MFEVIDHTADIGLRIRAATLEGLFQEAAEGMFSLLVEDLTTVREETAVSVEIAAGEIAAGGIAESEIAAGEITAGRGFALRERVGLGEGGEVSGVPKRLPDVWEDLLHDWLAELLVMFDARRMVFRRFDVRFTATGLQGRAWGE